Protein AF-A0A924XTB3-F1 (afdb_monomer)

Mean predicted aligned error: 5.9 Å

Sequence (53 aa):
MGDLTMQWEYLVIEQTLDADALGALGADGWELVAVVSPAHFVLHYFFKREARA

Secondary structure (DSSP, 8-state):
-------EEEEEE-S---HHHHHHHHHTTPEEEEEEEEETTEEEEEEEEEPP-

Foldseek 3Di:
DDPPPFDKDKDKDFADDDPVRVVVCVVVAWDWDDWDDPDPPGIMTMTMGGDDD

Radius of gyration: 13.59 Å; Cα contacts (8 Å, |Δi|>4): 73; chains: 1; bounding box: 40×16×33 Å

Nearest PDB structures (foldseek):
  3drx-assembly1_E  TM=6.659E-01  e=1.524E-01  Homo sapiens
  3drx-assembly1_A  TM=6.313E-01  e=6.062E-01  Homo sapiens
  1kzf-assembly1_A  TM=5.923E-01  e=2.568E+00  Pantoea stewartii subsp. stewartii
  5wer-assembly2_D  TM=3.629E-01  e=2.735E+00  Mus musculus

Structure (mmCIF, N/CA/C/O backbone):
data_AF-A0A924XTB3-F1
#
_entry.id   AF-A0A924XTB3-F1
#
loop_
_atom_site.group_PDB
_atom_site.id
_atom_site.type_symbol
_atom_site.label_atom_id
_atom_site.label_alt_id
_atom_site.label_comp_id
_atom_site.label_asym_id
_atom_site.label_entity_id
_atom_site.label_seq_id
_atom_site.pdbx_PDB_ins_code
_atom_site.Cartn_x
_atom_site.Cartn_y
_atom_site.Cartn_z
_atom_site.occupancy
_atom_site.B_iso_or_equiv
_atom_site.auth_seq_id
_atom_site.auth_comp_id
_atom_site.auth_asym_id
_atom_site.auth_atom_id
_atom_site.pdbx_PDB_model_num
ATOM 1 N N . MET A 1 1 ? -29.807 7.774 14.824 1.00 44.50 1 MET A N 1
ATOM 2 C CA . MET A 1 1 ? -28.862 6.663 15.041 1.00 44.50 1 MET A CA 1
ATOM 3 C C . MET A 1 1 ? -27.928 6.723 13.850 1.00 44.50 1 MET A C 1
ATOM 5 O O . MET A 1 1 ? -28.333 6.322 12.771 1.00 44.50 1 MET A O 1
ATOM 9 N N . GLY A 1 2 ? -26.829 7.472 13.977 1.00 51.09 2 GLY A N 1
ATOM 10 C CA . GLY A 1 2 ? -25.922 7.694 12.852 1.00 51.09 2 GLY A CA 1
ATOM 11 C C . GLY A 1 2 ? -25.253 6.374 12.521 1.00 51.09 2 GLY A C 1
ATOM 12 O O . GLY A 1 2 ? -24.669 5.762 13.411 1.00 51.09 2 GLY A O 1
ATOM 13 N N . ASP A 1 3 ? -25.400 5.923 11.283 1.00 58.06 3 ASP A N 1
ATOM 14 C CA . ASP A 1 3 ? -24.566 4.861 10.750 1.00 58.06 3 ASP A CA 1
ATOM 15 C C . ASP A 1 3 ? -23.122 5.366 10.885 1.00 58.06 3 ASP A C 1
ATOM 17 O O . ASP A 1 3 ? -22.750 6.370 10.273 1.00 58.06 3 ASP A O 1
ATOM 21 N N . LEU A 1 4 ? -22.348 4.773 11.798 1.00 60.25 4 LEU A N 1
ATOM 22 C CA . LEU A 1 4 ? -20.906 4.984 11.893 1.00 60.25 4 LEU A CA 1
ATOM 23 C C . LEU A 1 4 ? -20.309 4.326 10.648 1.00 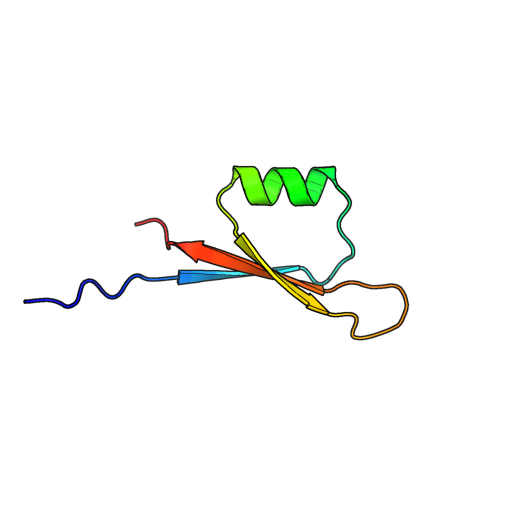60.25 4 LEU A C 1
ATOM 25 O O . LEU A 1 4 ? -19.730 3.247 10.73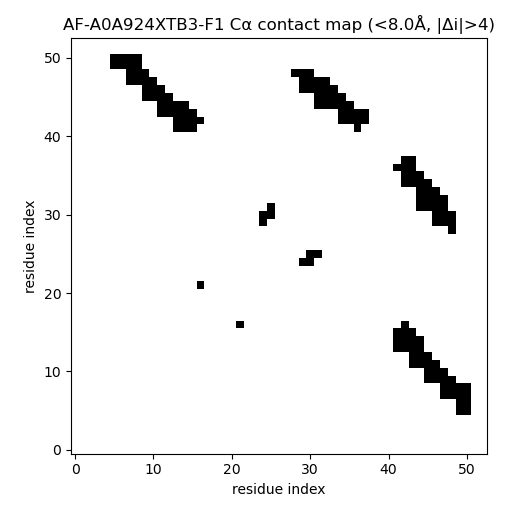6 1.00 60.25 4 LEU A O 1
ATOM 29 N N . THR A 1 5 ? -20.537 4.917 9.473 1.00 70.12 5 THR A N 1
ATOM 30 C CA . THR A 1 5 ? -20.006 4.404 8.217 1.00 70.12 5 THR A CA 1
ATOM 31 C C . THR A 1 5 ? -18.500 4.438 8.355 1.00 70.12 5 THR A C 1
ATOM 33 O O . THR A 1 5 ? -17.897 5.512 8.349 1.00 70.12 5 THR A O 1
ATOM 36 N N . MET A 1 6 ? -17.921 3.263 8.561 1.00 80.44 6 MET A N 1
ATOM 37 C CA . MET A 1 6 ? -16.492 3.048 8.645 1.00 80.44 6 MET A CA 1
ATOM 38 C C . MET A 1 6 ? -15.829 3.736 7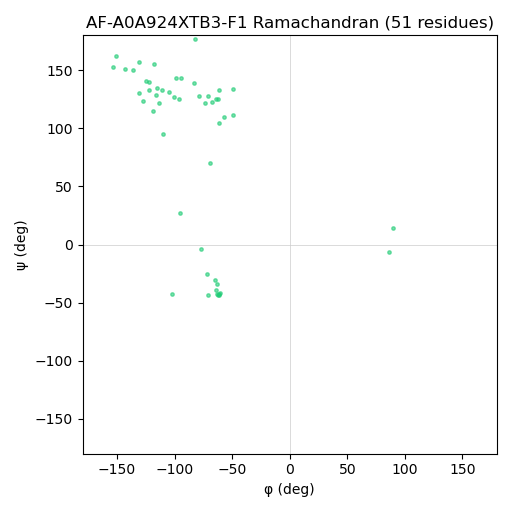.451 1.00 80.44 6 MET A C 1
ATOM 40 O O . MET A 1 6 ? -16.076 3.371 6.300 1.00 80.44 6 MET A O 1
ATOM 44 N N . GLN A 1 7 ? -15.072 4.795 7.727 1.00 88.38 7 GLN A N 1
ATOM 45 C CA . GLN A 1 7 ? -14.389 5.554 6.689 1.00 88.38 7 GLN A CA 1
ATOM 46 C C . GLN A 1 7 ? -13.084 4.834 6.356 1.00 88.38 7 GLN A C 1
ATOM 48 O O . GLN A 1 7 ? -12.407 4.331 7.249 1.00 88.38 7 GLN A O 1
ATOM 53 N N . TRP A 1 8 ? -12.753 4.759 5.072 1.00 92.56 8 TRP A N 1
ATOM 54 C CA . TRP A 1 8 ? -11.553 4.086 4.582 1.00 92.56 8 TRP A CA 1
ATOM 55 C C . TRP A 1 8 ? -10.622 5.102 3.934 1.00 92.56 8 TRP A C 1
ATOM 57 O O . TRP A 1 8 ? -11.056 5.934 3.137 1.00 92.56 8 TRP A O 1
ATOM 67 N N . GLU A 1 9 ? -9.338 5.007 4.254 1.00 95.69 9 GLU A N 1
ATOM 68 C CA . GLU A 1 9 ? -8.265 5.676 3.529 1.00 95.69 9 GLU A CA 1
ATOM 69 C C . GLU A 1 9 ? -7.694 4.721 2.479 1.00 95.69 9 GLU A C 1
ATOM 71 O O . GLU A 1 9 ? -7.563 3.519 2.723 1.00 95.69 9 GLU A O 1
ATOM 76 N N . TYR A 1 10 ? -7.321 5.265 1.322 1.00 95.12 10 TYR A N 1
ATOM 77 C CA . TYR A 1 10 ? -6.728 4.513 0.220 1.00 95.12 10 TYR A CA 1
ATOM 78 C C . TYR A 1 10 ? -5.390 5.127 -0.170 1.00 95.12 10 TYR A C 1
ATOM 80 O O . TYR A 1 10 ? -5.249 6.349 -0.214 1.00 95.12 10 TYR A O 1
ATOM 88 N N . LEU A 1 11 ? -4.425 4.268 -0.481 1.00 96.25 11 LEU A N 1
ATOM 89 C CA . LEU A 1 11 ? -3.093 4.663 -0.918 1.00 96.25 11 LEU A CA 1
ATOM 90 C C . LEU A 1 11 ? -2.727 3.885 -2.179 1.00 96.25 11 LEU A C 1
ATOM 92 O O . LEU A 1 11 ? -2.854 2.662 -2.223 1.00 96.25 11 LEU A O 1
ATOM 96 N N . VAL A 1 12 ? -2.262 4.608 -3.195 1.00 95.56 12 VAL A N 1
ATOM 97 C CA . VAL A 1 12 ? -1.746 4.037 -4.440 1.00 95.56 12 VAL A CA 1
ATOM 98 C C . VAL A 1 12 ? -0.274 4.394 -4.546 1.00 95.56 12 VAL A C 1
ATOM 100 O O . VAL A 1 12 ? 0.0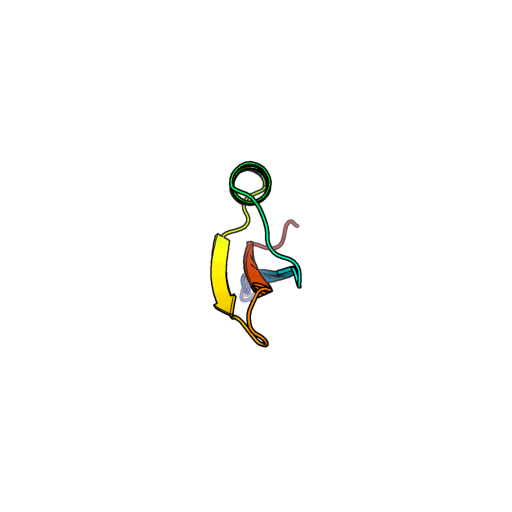94 5.559 -4.406 1.00 95.56 12 VAL A O 1
ATOM 103 N N . ILE A 1 13 ? 0.562 3.391 -4.785 1.00 94.94 13 ILE A N 1
ATOM 104 C CA . ILE A 1 13 ? 1.996 3.564 -5.005 1.00 94.94 13 ILE A CA 1
ATOM 105 C C . ILE A 1 13 ? 2.315 3.053 -6.404 1.00 94.94 13 ILE A C 1
ATOM 107 O O . ILE A 1 13 ? 2.168 1.867 -6.674 1.00 94.94 13 ILE A O 1
ATOM 111 N N . GLU A 1 14 ? 2.749 3.951 -7.284 1.00 92.94 14 GLU A N 1
ATOM 112 C CA . GLU A 1 14 ? 2.994 3.692 -8.714 1.00 92.94 14 GLU A CA 1
ATOM 113 C C . GLU A 1 14 ? 4.466 3.352 -9.014 1.00 92.94 14 GLU A C 1
ATOM 115 O O . GLU A 1 14 ? 4.985 3.602 -10.099 1.00 92.94 14 GLU A O 1
ATOM 120 N N . GLN A 1 15 ? 5.162 2.793 -8.026 1.00 90.75 15 GLN A N 1
ATOM 121 C CA . GLN A 1 15 ? 6.548 2.352 -8.132 1.00 90.75 15 GLN A CA 1
ATOM 122 C C . GLN A 1 15 ? 6.722 0.989 -7.468 1.00 90.75 15 GLN A C 1
ATOM 124 O O . GLN A 1 15 ? 6.059 0.682 -6.478 1.00 90.75 15 GLN A O 1
ATOM 129 N N . THR A 1 16 ? 7.669 0.200 -7.976 1.00 91.50 16 THR A N 1
ATOM 130 C CA . THR A 1 16 ? 8.037 -1.082 -7.368 1.00 91.50 16 THR A CA 1
ATOM 131 C C . THR A 1 16 ? 8.588 -0.856 -5.959 1.00 91.50 16 THR A C 1
ATOM 133 O O . THR A 1 16 ? 9.528 -0.082 -5.778 1.00 91.50 16 THR A O 1
ATOM 136 N N . LEU A 1 17 ? 8.001 -1.533 -4.973 1.00 92.62 17 LEU A N 1
ATOM 137 C CA . LEU A 1 17 ? 8.453 -1.510 -3.585 1.00 92.62 17 LEU A CA 1
ATOM 138 C C . LEU A 1 17 ? 9.291 -2.748 -3.287 1.00 92.62 17 LEU A C 1
ATOM 140 O O . LEU A 1 17 ? 8.994 -3.844 -3.770 1.00 92.62 17 LEU A O 1
ATOM 144 N N . ASP A 1 18 ? 10.323 -2.568 -2.469 1.00 94.00 18 ASP A N 1
ATOM 145 C CA . ASP A 1 18 ? 11.050 -3.675 -1.863 1.00 94.00 18 ASP A CA 1
ATOM 146 C C . ASP A 1 18 ? 10.323 -4.201 -0.610 1.00 94.00 18 ASP A C 1
ATOM 148 O O . ASP A 1 18 ? 9.266 -3.707 -0.200 1.00 94.00 18 ASP A O 1
ATOM 152 N N . ALA A 1 19 ? 10.874 -5.265 -0.024 1.00 94.12 19 ALA A N 1
ATOM 153 C CA . ALA A 1 19 ? 10.285 -5.918 1.139 1.00 94.12 19 ALA A CA 1
ATOM 154 C C . ALA A 1 19 ? 10.234 -5.001 2.373 1.00 94.12 19 ALA A C 1
ATOM 156 O O . ALA A 1 19 ? 9.273 -5.078 3.141 1.00 94.12 19 ALA A O 1
ATOM 157 N N . ASP A 1 20 ? 11.222 -4.120 2.542 1.00 96.69 20 ASP A N 1
ATOM 158 C CA . ASP A 1 20 ? 11.306 -3.224 3.694 1.00 96.69 20 ASP A CA 1
ATO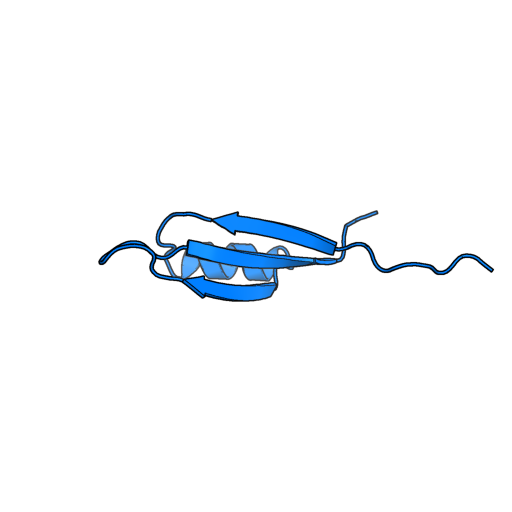M 159 C C . ASP A 1 20 ? 10.224 -2.141 3.617 1.00 96.69 20 ASP A C 1
ATOM 161 O O . ASP A 1 20 ? 9.514 -1.895 4.595 1.00 96.69 20 ASP A O 1
ATOM 165 N N . ALA A 1 21 ? 10.016 -1.554 2.435 1.00 95.75 21 ALA A N 1
ATOM 166 C CA . ALA A 1 21 ? 8.956 -0.579 2.205 1.00 95.75 21 ALA A CA 1
ATOM 167 C C . ALA A 1 21 ? 7.552 -1.189 2.369 1.00 95.75 21 ALA A C 1
ATOM 169 O O . ALA A 1 21 ? 6.668 -0.565 2.959 1.00 95.75 21 ALA A O 1
ATOM 170 N N . LEU A 1 22 ? 7.346 -2.427 1.902 1.00 94.38 22 LEU A N 1
ATOM 171 C CA . LEU A 1 22 ? 6.096 -3.161 2.132 1.00 94.38 22 LEU A CA 1
ATOM 172 C C . LEU A 1 22 ? 5.862 -3.437 3.622 1.00 94.38 22 LEU A C 1
ATOM 174 O O . LEU A 1 22 ? 4.745 -3.263 4.114 1.00 94.38 22 LEU A O 1
ATOM 178 N N . GLY A 1 23 ? 6.910 -3.835 4.346 1.00 95.94 23 GLY A N 1
ATOM 179 C CA . GLY A 1 23 ? 6.852 -4.071 5.786 1.00 95.94 23 GLY A CA 1
ATOM 180 C C . GLY A 1 23 ? 6.487 -2.812 6.573 1.00 95.94 23 GLY A C 1
ATOM 181 O O . GLY A 1 23 ? 5.637 -2.873 7.461 1.00 95.94 23 GLY A O 1
ATOM 182 N N . ALA A 1 24 ? 7.068 -1.664 6.213 1.00 96.81 24 ALA A N 1
ATOM 183 C CA . ALA A 1 24 ? 6.760 -0.380 6.840 1.00 96.81 24 ALA A CA 1
ATOM 184 C C . ALA A 1 24 ? 5.282 0.013 6.666 1.00 96.81 24 ALA A C 1
ATOM 186 O O . ALA A 1 24 ? 4.632 0.405 7.632 1.00 96.81 24 ALA A O 1
ATOM 187 N N . LEU A 1 25 ? 4.717 -0.173 5.467 1.00 96.06 25 LEU A N 1
ATOM 188 C CA . LEU A 1 25 ? 3.298 0.098 5.209 1.00 96.06 25 LEU A CA 1
ATOM 189 C C . LEU A 1 25 ? 2.382 -0.800 6.048 1.00 96.06 25 LEU A C 1
ATOM 191 O O . LEU A 1 25 ? 1.420 -0.314 6.645 1.00 96.06 25 LEU A O 1
ATOM 195 N N . GLY A 1 26 ? 2.708 -2.091 6.147 1.00 94.44 26 GLY A N 1
ATOM 196 C CA . GLY A 1 26 ? 1.982 -3.020 7.014 1.00 94.44 26 GLY A CA 1
ATOM 197 C C . GLY A 1 26 ? 2.043 -2.615 8.491 1.00 94.44 26 GLY A C 1
ATOM 198 O O . GLY A 1 26 ? 1.023 -2.649 9.178 1.00 94.44 26 GLY A O 1
ATOM 199 N N . ALA A 1 27 ? 3.208 -2.170 8.973 1.00 96.44 27 ALA A N 1
ATOM 200 C CA . ALA A 1 27 ? 3.377 -1.672 10.341 1.00 96.44 27 ALA A CA 1
ATOM 201 C C . ALA A 1 27 ? 2.573 -0.386 10.615 1.00 96.44 27 ALA A C 1
ATOM 203 O O . ALA A 1 27 ? 2.077 -0.194 11.725 1.00 96.44 27 ALA A O 1
ATOM 204 N N . ASP A 1 28 ? 2.372 0.451 9.594 1.00 94.19 28 ASP A N 1
ATOM 205 C CA . ASP A 1 28 ? 1.540 1.658 9.658 1.00 94.19 28 ASP A CA 1
ATOM 206 C C . ASP A 1 28 ? 0.024 1.375 9.606 1.00 94.19 28 ASP A C 1
ATOM 208 O O . ASP A 1 28 ? -0.795 2.294 9.757 1.00 94.19 28 ASP A O 1
ATOM 212 N N . GLY A 1 29 ? -0.363 0.106 9.437 1.00 95.56 29 GLY A N 1
ATOM 213 C CA . GLY A 1 29 ? -1.751 -0.351 9.389 1.00 95.56 29 GLY A CA 1
ATOM 214 C C . GLY A 1 29 ? -2.362 -0.359 7.989 1.00 95.56 29 GLY A C 1
ATOM 215 O O . GLY A 1 29 ? -3.581 -0.459 7.867 1.00 95.56 29 GLY A O 1
ATOM 216 N N . TRP A 1 30 ? -1.548 -0.239 6.936 1.00 97.12 30 TRP A N 1
ATOM 217 C CA . TRP A 1 30 ? -2.013 -0.393 5.560 1.00 97.12 30 TRP A CA 1
ATOM 218 C C . TRP A 1 30 ? -2.161 -1.869 5.187 1.00 97.12 30 TRP A C 1
ATOM 220 O O . TRP A 1 30 ? -1.229 -2.663 5.304 1.00 97.12 30 TRP A O 1
ATOM 230 N N . GLU A 1 31 ? -3.331 -2.226 4.668 1.00 96.25 31 GLU A N 1
ATOM 231 C CA . GLU A 1 31 ? -3.634 -3.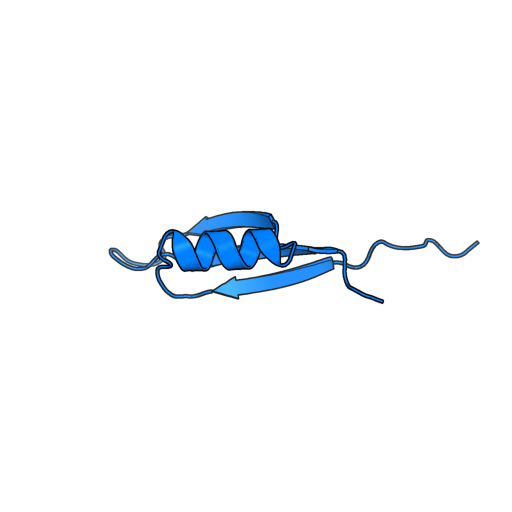543 4.116 1.00 96.25 31 GLU A CA 1
ATOM 232 C C . GLU A 1 31 ? -3.453 -3.513 2.596 1.00 96.25 31 GLU A C 1
ATOM 234 O O . GLU A 1 31 ? -4.055 -2.682 1.911 1.00 96.25 31 GLU A O 1
ATOM 239 N N . LEU A 1 32 ? -2.636 -4.422 2.058 1.00 96.44 32 LEU A N 1
ATOM 240 C CA . LEU A 1 32 ? -2.451 -4.572 0.615 1.00 96.44 32 LEU A CA 1
ATOM 241 C C . LEU A 1 32 ? -3.685 -5.234 -0.013 1.00 96.44 32 LEU A C 1
ATOM 243 O O . LEU A 1 32 ? -4.040 -6.357 0.335 1.00 96.44 32 LEU A O 1
ATOM 247 N N . VAL A 1 33 ? -4.303 -4.553 -0.975 1.00 96.06 33 VAL A N 1
ATOM 248 C CA . VAL A 1 33 ? -5.534 -4.989 -1.653 1.00 96.06 33 VAL A CA 1
ATOM 249 C C . VAL A 1 33 ? -5.240 -5.571 -3.031 1.00 96.06 33 VAL A C 1
ATOM 251 O O . VAL A 1 33 ? -5.823 -6.584 -3.414 1.00 96.06 33 VAL A O 1
ATOM 254 N N . ALA A 1 34 ? -4.356 -4.930 -3.796 1.00 94.12 34 ALA A N 1
ATOM 255 C CA . ALA A 1 34 ? -4.022 -5.362 -5.147 1.00 94.12 34 ALA A CA 1
ATOM 256 C C . ALA A 1 34 ? -2.611 -4.934 -5.550 1.00 94.12 34 ALA A C 1
ATOM 258 O O . ALA A 1 34 ? -2.099 -3.908 -5.099 1.00 94.12 34 ALA A O 1
ATOM 259 N N . VAL A 1 35 ? -2.022 -5.709 -6.460 1.00 93.44 35 VAL A N 1
ATOM 260 C CA . VAL A 1 35 ? -0.785 -5.368 -7.165 1.00 93.44 35 VAL A CA 1
ATOM 261 C C . VAL A 1 35 ? -1.048 -5.515 -8.657 1.00 93.44 35 VAL A C 1
ATOM 263 O O . VAL A 1 35 ? -1.470 -6.577 -9.113 1.00 93.44 35 VAL A O 1
ATOM 266 N N . VAL A 1 36 ? -0.829 -4.446 -9.416 1.00 92.06 36 VAL A N 1
ATOM 267 C CA . VAL A 1 36 ? -1.079 -4.393 -10.861 1.00 92.06 36 VAL A CA 1
ATOM 268 C C . VAL A 1 36 ? 0.216 -4.030 -11.571 1.00 92.06 36 VAL A C 1
ATOM 270 O O . VAL A 1 36 ? 0.948 -3.167 -11.107 1.00 92.06 36 VAL A O 1
ATOM 273 N N . SER A 1 37 ? 0.501 -4.657 -12.710 1.00 88.38 37 SER A N 1
ATOM 274 C CA . SER A 1 37 ? 1.624 -4.266 -13.568 1.00 88.38 37 SER A CA 1
ATOM 275 C C . SER A 1 37 ? 1.080 -3.645 -14.859 1.00 88.38 37 SER A C 1
ATOM 277 O O . SER A 1 37 ? 0.695 -4.383 -15.765 1.00 88.38 37 SER A O 1
ATOM 279 N N . PRO A 1 38 ? 0.968 -2.304 -14.943 1.00 76.69 38 PRO A N 1
ATOM 280 C CA . PRO A 1 38 ? 0.422 -1.639 -16.129 1.00 76.69 38 PRO A CA 1
ATOM 281 C C . PRO A 1 38 ? 1.377 -1.679 -17.332 1.00 76.69 38 PRO A C 1
ATOM 283 O O . PRO A 1 38 ? 0.930 -1.636 -18.475 1.00 76.69 38 PRO A O 1
ATOM 286 N N . ALA A 1 39 ? 2.682 -1.805 -17.086 1.00 72.00 39 ALA A N 1
ATOM 287 C CA . ALA A 1 39 ? 3.712 -2.061 -18.085 1.00 72.00 39 ALA A CA 1
ATOM 288 C C . ALA A 1 39 ? 4.768 -2.995 -17.479 1.00 72.00 39 ALA A C 1
ATOM 290 O O . ALA A 1 39 ? 4.981 -2.979 -16.263 1.00 72.00 39 ALA A O 1
ATOM 291 N N . HIS A 1 40 ? 5.434 -3.801 -18.315 1.00 68.38 40 HIS A N 1
ATOM 292 C CA . HIS A 1 40 ? 6.509 -4.684 -17.856 1.00 68.38 40 HIS A CA 1
ATOM 293 C C . HIS A 1 40 ? 7.506 -3.870 -17.002 1.00 68.38 40 HIS A C 1
ATOM 295 O O . HIS A 1 40 ? 7.901 -2.780 -17.408 1.00 68.38 40 HIS 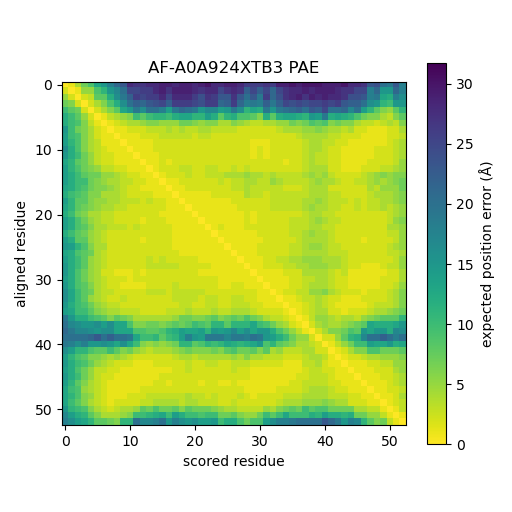A O 1
ATOM 301 N N . PHE A 1 41 ? 7.901 -4.411 -15.844 1.00 73.88 41 PHE A N 1
ATOM 302 C CA . PHE A 1 41 ? 8.909 -3.886 -14.899 1.00 73.88 41 PHE A CA 1
ATOM 303 C C . PHE A 1 41 ? 8.471 -2.872 -13.824 1.00 73.88 41 PHE A C 1
ATOM 305 O O . PHE A 1 41 ? 9.276 -2.603 -12.931 1.00 73.88 41 PHE A O 1
ATOM 312 N N . VAL A 1 42 ? 7.227 -2.377 -13.816 1.00 82.81 42 VAL A N 1
ATOM 313 C CA . VAL A 1 42 ? 6.716 -1.541 -12.705 1.00 82.81 42 VAL A CA 1
ATOM 314 C C . VAL A 1 42 ? 5.467 -2.167 -12.092 1.00 82.81 42 VAL A C 1
ATOM 316 O O . VAL A 1 42 ? 4.558 -2.602 -12.807 1.00 82.81 42 VAL A O 1
ATOM 319 N N . LEU A 1 43 ? 5.446 -2.232 -10.760 1.00 89.44 43 LEU A N 1
ATOM 320 C CA . LEU A 1 43 ? 4.300 -2.674 -9.973 1.00 89.44 43 LEU A CA 1
ATOM 321 C C . LEU A 1 43 ? 3.618 -1.468 -9.329 1.00 89.44 43 LEU A C 1
ATOM 323 O O . LEU A 1 43 ? 4.271 -0.629 -8.717 1.00 89.44 43 LEU A O 1
ATOM 327 N N . HIS A 1 44 ? 2.300 -1.401 -9.481 1.00 92.50 44 HIS A N 1
ATOM 328 C CA . HIS A 1 44 ? 1.426 -0.464 -8.794 1.00 92.50 44 HIS A CA 1
ATOM 329 C C . HIS A 1 44 ? 0.752 -1.199 -7.638 1.00 92.50 44 HIS A C 1
ATOM 331 O O . HIS A 1 44 ? 0.138 -2.248 -7.850 1.00 92.50 44 HIS A O 1
ATOM 337 N N . TYR A 1 45 ? 0.847 -0.652 -6.433 1.00 95.31 45 TYR A N 1
ATOM 338 C CA . TYR A 1 45 ? 0.305 -1.248 -5.216 1.00 95.31 45 TYR A CA 1
ATOM 339 C C . TYR A 1 45 ? -0.873 -0.425 -4.721 1.00 95.31 45 TYR A C 1
ATOM 341 O O . TYR A 1 45 ? -0.789 0.799 -4.627 1.00 95.31 45 TYR A O 1
ATOM 349 N N . PHE A 1 46 ? -1.956 -1.112 -4.382 1.00 96.38 46 PHE A N 1
ATOM 350 C CA . PHE A 1 46 ? -3.172 -0.515 -3.855 1.00 96.38 46 PHE A CA 1
ATOM 351 C C . PHE A 1 46 ? -3.347 -0.970 -2.418 1.00 96.38 46 PHE A C 1
ATOM 353 O O . PHE A 1 46 ? -3.458 -2.170 -2.159 1.00 96.38 46 PHE A O 1
ATOM 360 N N . PHE A 1 47 ? -3.404 -0.014 -1.502 1.00 97.19 47 PHE A N 1
ATOM 361 C CA . PHE A 1 47 ? -3.622 -0.255 -0.087 1.00 97.19 47 PHE A CA 1
ATOM 362 C C . PHE A 1 47 ? -4.908 0.408 0.387 1.00 97.19 47 PHE A C 1
ATOM 364 O O . PHE A 1 47 ? -5.358 1.413 -0.171 1.00 97.19 47 PHE A O 1
ATOM 371 N N . LYS A 1 48 ? -5.463 -0.137 1.464 1.00 96.50 48 LYS A N 1
ATOM 372 C CA . LYS A 1 48 ? -6.528 0.491 2.245 1.00 96.50 48 LYS A CA 1
ATOM 373 C C . LYS A 1 48 ? -6.170 0.454 3.727 1.00 96.50 48 LYS A C 1
ATOM 375 O O . LYS A 1 48 ? -5.420 -0.419 4.156 1.00 96.50 48 LYS A O 1
ATOM 380 N N . ARG A 1 49 ? -6.747 1.350 4.514 1.00 95.31 49 ARG A N 1
ATOM 381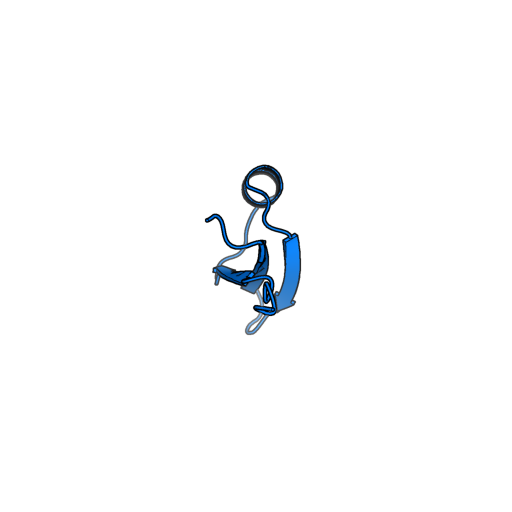 C CA . ARG A 1 49 ? -6.785 1.241 5.977 1.00 95.31 49 ARG A CA 1
ATOM 382 C C . ARG A 1 49 ? -8.024 1.927 6.524 1.00 95.31 49 ARG A C 1
ATOM 384 O O . ARG A 1 49 ? -8.626 2.750 5.833 1.00 95.31 49 ARG A O 1
ATOM 391 N N . GLU A 1 50 ? -8.395 1.606 7.755 1.00 93.94 50 GLU A N 1
ATOM 392 C CA . GLU A 1 50 ? -9.437 2.358 8.456 1.00 93.94 50 GLU A CA 1
ATOM 393 C C . GLU A 1 50 ? -8.982 3.811 8.619 1.00 93.94 50 GLU A C 1
ATOM 395 O O . GLU A 1 50 ? -7.839 4.064 9.011 1.00 93.94 50 GLU A O 1
ATOM 400 N N . ALA A 1 51 ? -9.862 4.760 8.304 1.00 87.06 51 ALA A N 1
ATOM 401 C CA . ALA A 1 51 ? -9.555 6.170 8.438 1.00 87.06 51 ALA A CA 1
ATOM 402 C C . ALA A 1 51 ? -9.324 6.501 9.908 1.00 87.06 51 ALA A C 1
ATOM 404 O O . ALA A 1 51 ? -10.172 6.238 10.768 1.00 87.06 51 ALA A O 1
ATOM 405 N N . ARG A 1 52 ? -8.165 7.086 10.196 1.00 81.56 52 ARG A N 1
ATOM 406 C CA . ARG A 1 52 ? -7.886 7.587 11.541 1.00 81.56 52 ARG A CA 1
ATOM 407 C C . ARG A 1 52 ? -8.743 8.831 11.795 1.00 81.56 52 ARG A C 1
ATOM 409 O O . ARG A 1 52 ? -8.768 9.738 10.965 1.00 81.56 52 ARG A O 1
ATOM 416 N N . ALA A 1 53 ? -9.464 8.813 12.917 1.00 63.91 53 ALA A N 1
ATOM 417 C CA . ALA A 1 53 ? -10.299 9.916 13.395 1.00 63.91 53 ALA A CA 1
ATOM 418 C C . ALA A 1 53 ? -9.476 11.140 13.820 1.00 63.91 53 ALA A C 1
ATOM 420 O O . ALA A 1 53 ? -8.322 10.948 14.273 1.00 63.91 53 ALA A O 1
#

pLDDT: mean 87.77, std 12.82, range [44.5, 97.19]

Solvent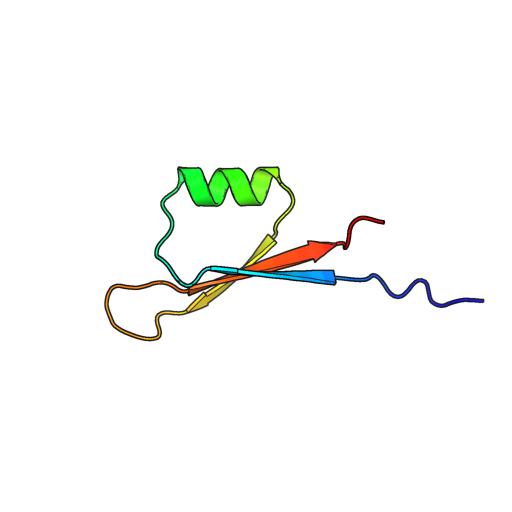-accessible surface area (backbone atoms only — not comparable to full-atom values): 3331 Å² total; per-residue (Å²): 132,79,79,81,72,83,51,72,42,76,47,78,40,88,52,69,71,55,72,66,61,52,49,52,41,46,74,75,55,39,42,84,74,49,77,45,65,93,48,96,95,42,37,30,39,35,32,38,30,77,48,82,129